Protein AF-A0A5B2WYN4-F1 (afdb_monomer_lite)

InterPro domains:
  IPR002559 Transposase IS4-like domain [PF01609] (8-73)
  IPR051698 Transposase 11-like [PTHR30298] (6-74)

Foldseek 3Di:
DDDDDDDDDDDDDDDPDDCVRDPPVVVVVVVVVVVCCCVLQVCCCCPVVVLVVDPPDDDCVNVVSSVVSSVLSVVCVVVVDPDVSVVVVD

Sequence (90 aa):
MTSGNWHTETVYAITDLRPHQARPEQLAGWIRGHWQIENSLHWVRDVTYAEDTSQVRTGHAPQVMACLRNFAISAHRLAGAHNIAAALRH

Radius of gyration: 17.74 Å; chains: 1; bounding box: 43×37×45 Å

Secondary structure (DSSP, 8-state):
---------------S--TTT--HHHHHHHHHHHHHHIIIIIHIIIIIS-GGG----STTHHHHHHHHHHHHHHHHHHTT-S-HHHHTT-

Organism: NCBI:txid1892852

Structure (mmCIF, N/CA/C/O backbone):
data_AF-A0A5B2WYN4-F1
#
_entry.id   AF-A0A5B2WYN4-F1
#
loop_
_atom_site.group_PDB
_atom_site.id
_atom_site.type_symbol
_atom_site.label_atom_id
_atom_site.label_alt_id
_atom_site.label_comp_id
_atom_site.label_asym_id
_atom_site.label_entity_id
_atom_site.label_seq_id
_atom_site.pdbx_PDB_ins_code
_atom_site.Cartn_x
_atom_site.Cartn_y
_atom_site.Cartn_z
_atom_site.occupancy
_atom_site.B_iso_or_equiv
_atom_site.auth_seq_id
_atom_site.auth_comp_id
_atom_site.auth_asym_id
_atom_site.auth_atom_id
_atom_site.pdbx_PDB_model_num
ATOM 1 N N . MET A 1 1 ? -15.939 25.763 -17.570 1.00 42.00 1 MET A N 1
ATOM 2 C CA . MET A 1 1 ? -15.064 24.631 -17.937 1.00 42.00 1 MET A CA 1
ATOM 3 C C . MET A 1 1 ? -13.937 24.591 -16.920 1.00 42.00 1 MET A C 1
ATOM 5 O O . MET A 1 1 ? -13.053 25.431 -16.983 1.00 42.00 1 MET A O 1
ATOM 9 N N . THR A 1 2 ? -14.028 23.729 -15.911 1.00 50.62 2 THR A N 1
ATOM 10 C CA . THR A 1 2 ? -12.953 23.531 -14.932 1.00 50.62 2 THR A CA 1
ATOM 11 C C . THR A 1 2 ? -11.862 22.696 -15.594 1.00 50.62 2 THR A C 1
ATOM 13 O O . THR A 1 2 ? -12.099 21.562 -16.001 1.00 50.62 2 THR A O 1
ATOM 16 N N . 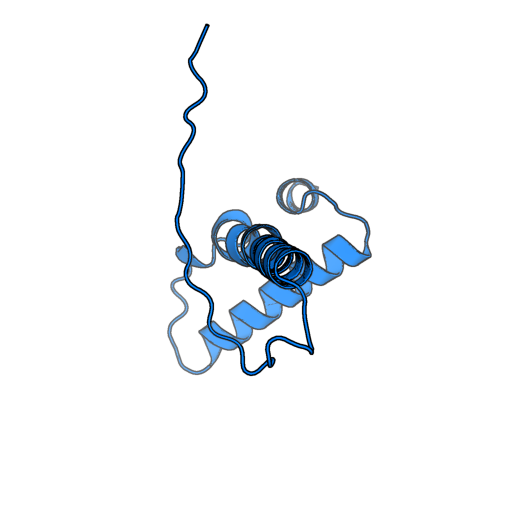SER A 1 3 ? -10.685 23.288 -15.776 1.00 60.72 3 SER A N 1
ATOM 17 C CA . SER A 1 3 ? -9.478 22.596 -16.224 1.00 60.72 3 SER A CA 1
ATOM 18 C C . SER A 1 3 ? -9.196 21.424 -15.283 1.00 60.72 3 SER A C 1
ATOM 20 O O . SER A 1 3 ? -9.012 21.632 -14.086 1.00 60.72 3 SER A O 1
ATOM 22 N N . GLY A 1 4 ? -9.212 20.195 -15.801 1.00 63.69 4 GLY A N 1
ATOM 23 C CA . GLY A 1 4 ? -8.817 19.022 -15.025 1.00 63.69 4 GLY A CA 1
ATOM 24 C C . GLY A 1 4 ? -7.372 19.180 -14.560 1.00 63.69 4 GLY A C 1
ATOM 25 O O . GLY A 1 4 ? -6.494 19.471 -15.372 1.00 63.69 4 GLY A O 1
ATOM 26 N N . ASN A 1 5 ? -7.133 19.026 -13.259 1.00 74.81 5 ASN A N 1
ATOM 27 C CA . ASN A 1 5 ? -5.787 19.048 -12.704 1.00 74.81 5 ASN A CA 1
ATOM 28 C C . ASN A 1 5 ? -5.075 17.758 -13.118 1.00 74.81 5 ASN A C 1
ATOM 30 O O . ASN A 1 5 ? -5.334 16.693 -12.562 1.00 74.81 5 ASN A O 1
ATOM 34 N N . TRP A 1 6 ? -4.199 17.856 -14.112 1.00 83.06 6 TRP A N 1
ATOM 35 C CA . TRP A 1 6 ? -3.290 16.779 -14.476 1.00 83.06 6 TRP A CA 1
ATOM 36 C C . TRP A 1 6 ? -2.011 16.934 -13.666 1.00 83.06 6 TRP A C 1
ATOM 38 O O . TRP A 1 6 ? -1.396 17.998 -13.666 1.00 83.06 6 TRP A O 1
ATOM 48 N N . HIS A 1 7 ? -1.608 15.867 -12.989 1.00 78.31 7 HIS A N 1
ATOM 49 C CA . HIS A 1 7 ? -0.310 15.783 -12.342 1.00 78.31 7 HIS A CA 1
ATOM 50 C C . HIS A 1 7 ? 0.516 14.716 -13.058 1.00 78.31 7 HIS A C 1
ATOM 52 O O . HIS A 1 7 ? 0.003 13.647 -13.386 1.00 78.31 7 HIS A O 1
ATOM 58 N N . THR A 1 8 ? 1.783 15.020 -13.332 1.00 86.94 8 THR A N 1
ATOM 59 C CA . THR A 1 8 ? 2.738 14.057 -13.890 1.00 86.94 8 THR A CA 1
ATOM 60 C C . THR A 1 8 ? 3.676 13.632 -12.777 1.00 86.94 8 THR A C 1
ATOM 62 O O . THR A 1 8 ? 4.262 14.480 -12.111 1.00 86.94 8 THR A O 1
ATOM 65 N N . GLU A 1 9 ? 3.822 12.328 -12.582 1.00 82.88 9 GLU A N 1
ATOM 66 C CA . GLU A 1 9 ? 4.746 11.760 -11.607 1.00 82.88 9 GLU A CA 1
ATOM 67 C C . GLU A 1 9 ? 5.789 10.904 -12.329 1.00 82.88 9 GLU A C 1
ATOM 69 O O . GLU A 1 9 ? 5.451 10.076 -13.179 1.00 82.88 9 GLU A O 1
ATOM 74 N N . THR A 1 10 ? 7.064 11.116 -11.999 1.00 88.12 10 THR A N 1
ATOM 75 C CA . THR A 1 10 ? 8.178 10.314 -12.514 1.00 88.12 10 THR A CA 1
ATOM 76 C C . THR A 1 10 ? 8.583 9.305 -11.452 1.00 88.12 10 THR A C 1
ATOM 78 O O . THR A 1 10 ? 9.047 9.686 -10.380 1.00 88.12 10 THR A O 1
ATOM 81 N N . VAL A 1 11 ? 8.451 8.019 -11.771 1.00 84.44 11 VAL A N 1
ATOM 82 C CA . VAL A 1 11 ? 8.808 6.911 -10.878 1.00 84.44 11 VAL A CA 1
ATOM 83 C C . VAL A 1 11 ? 10.002 6.162 -11.458 1.00 84.44 11 VAL A C 1
ATOM 85 O O . VAL A 1 11 ? 9.990 5.778 -12.628 1.00 84.44 11 VAL A O 1
ATOM 88 N N . TYR A 1 12 ? 11.018 5.921 -10.632 1.00 89.38 12 TYR A N 1
ATOM 89 C CA . TYR A 1 12 ? 12.156 5.072 -10.978 1.00 89.38 12 TYR A CA 1
ATOM 90 C C . TYR A 1 12 ? 11.946 3.678 -10.386 1.00 89.38 12 TYR A C 1
ATOM 92 O O . TYR A 1 12 ? 11.644 3.546 -9.203 1.00 89.38 12 TYR A O 1
ATOM 100 N N . ALA A 1 13 ? 12.113 2.639 -11.203 1.00 88.38 13 ALA A N 1
ATOM 101 C CA . ALA A 1 13 ? 11.990 1.249 -10.778 1.00 88.38 13 ALA A CA 1
ATOM 102 C C . ALA A 1 13 ? 13.325 0.518 -10.943 1.00 88.38 13 ALA A C 1
ATOM 104 O O . ALA A 1 13 ? 14.063 0.761 -11.899 1.00 88.38 13 ALA A O 1
ATOM 105 N N . ILE A 1 14 ? 13.611 -0.397 -10.019 1.00 92.38 14 ILE A N 1
ATOM 106 C CA . ILE A 1 14 ? 14.770 -1.290 -10.066 1.00 92.38 14 ILE A CA 1
ATOM 107 C C . ILE A 1 14 ? 14.241 -2.711 -10.238 1.00 92.38 14 ILE A C 1
ATOM 109 O O . ILE A 1 14 ? 13.283 -3.107 -9.577 1.00 92.38 14 ILE A O 1
ATOM 113 N N . THR A 1 15 ? 14.856 -3.475 -11.135 1.00 92.12 15 THR A N 1
ATOM 114 C CA . THR A 1 15 ? 14.520 -4.879 -11.372 1.00 92.12 15 THR A CA 1
ATOM 115 C C . THR A 1 15 ? 15.794 -5.689 -11.568 1.00 92.12 15 THR A C 1
ATOM 117 O O . THR A 1 15 ? 16.788 -5.191 -12.092 1.00 92.12 15 THR A O 1
ATOM 120 N N . ASP A 1 16 ? 15.757 -6.941 -11.131 1.00 94.19 16 ASP A N 1
ATOM 121 C CA . ASP A 1 16 ? 16.767 -7.965 -11.384 1.00 94.19 16 ASP A CA 1
ATOM 122 C C . ASP A 1 16 ? 16.638 -8.592 -12.787 1.00 94.19 16 ASP A C 1
ATOM 124 O O . ASP A 1 16 ? 17.517 -9.341 -13.224 1.00 94.19 16 ASP A O 1
ATOM 128 N N . LEU A 1 17 ? 15.568 -8.262 -13.518 1.00 94.88 17 LEU A N 1
ATOM 129 C CA . LEU A 1 17 ? 15.348 -8.717 -14.883 1.00 94.88 17 LEU A CA 1
ATOM 130 C C . LEU A 1 17 ? 16.361 -8.095 -15.844 1.00 94.88 17 LEU A C 1
ATOM 132 O O . LEU A 1 17 ? 16.550 -6.881 -15.923 1.00 94.88 17 LEU A O 1
ATOM 136 N N . ARG A 1 18 ? 16.986 -8.954 -16.643 1.00 94.25 18 ARG A N 1
ATOM 137 C CA . ARG A 1 18 ? 17.915 -8.564 -17.705 1.00 94.25 18 ARG A CA 1
ATOM 138 C C . ARG A 1 18 ? 17.141 -8.032 -18.920 1.00 94.25 18 ARG A C 1
ATOM 140 O O . ARG A 1 18 ? 16.006 -8.455 -19.146 1.00 94.25 18 ARG A O 1
ATOM 147 N N . PRO A 1 19 ? 17.769 -7.221 -19.794 1.00 88.25 19 PRO A N 1
ATOM 148 C CA . PRO A 1 19 ? 17.090 -6.608 -20.944 1.00 88.25 19 PRO A CA 1
ATOM 149 C C . PRO A 1 19 ? 16.396 -7.578 -21.917 1.00 88.25 19 PRO A C 1
ATOM 151 O O . PRO A 1 19 ? 15.466 -7.189 -22.611 1.00 88.25 19 PRO A O 1
ATOM 154 N N . HIS A 1 20 ? 16.827 -8.842 -21.983 1.00 93.50 20 HIS A N 1
ATOM 155 C CA . HIS A 1 20 ? 16.204 -9.864 -22.835 1.00 93.50 20 HIS A CA 1
ATOM 156 C C . HIS A 1 20 ? 15.045 -10.615 -22.156 1.00 93.50 20 HIS A C 1
ATOM 158 O O . HIS A 1 20 ? 14.357 -11.386 -22.817 1.00 93.50 20 HIS A O 1
ATOM 164 N N . GLN A 1 21 ? 14.843 -10.434 -20.846 1.00 95.75 21 GLN A N 1
ATOM 165 C CA . GLN A 1 21 ? 13.816 -11.140 -20.070 1.00 95.75 21 GLN A CA 1
ATOM 166 C C . GLN A 1 21 ? 12.484 -10.384 -20.029 1.00 95.75 21 GLN A C 1
ATOM 168 O O . GLN A 1 21 ? 11.439 -11.003 -19.846 1.00 95.75 21 GLN A O 1
ATOM 173 N N . ALA A 1 22 ? 12.502 -9.062 -20.210 1.00 93.75 22 ALA A N 1
ATOM 174 C CA . ALA A 1 22 ? 11.298 -8.245 -20.257 1.00 93.75 22 ALA A CA 1
ATOM 175 C C . ALA A 1 22 ? 11.495 -7.034 -21.166 1.00 93.75 22 ALA A C 1
ATOM 177 O O . ALA A 1 22 ? 12.514 -6.348 -21.103 1.00 93.75 22 ALA A O 1
ATOM 178 N N . ARG A 1 23 ? 10.487 -6.750 -21.989 1.00 93.88 23 ARG A N 1
ATOM 179 C CA . ARG A 1 23 ? 10.451 -5.532 -22.800 1.00 93.88 23 ARG A CA 1
ATOM 180 C C . ARG A 1 23 ? 10.008 -4.329 -21.955 1.00 93.88 23 ARG A C 1
ATOM 182 O O . ARG A 1 23 ? 9.254 -4.520 -20.992 1.00 93.88 23 ARG A O 1
ATOM 189 N N . PRO A 1 24 ? 10.378 -3.093 -22.332 1.00 90.25 24 PRO A N 1
ATOM 190 C CA . PRO A 1 24 ? 9.975 -1.884 -21.609 1.00 90.25 24 PRO A CA 1
ATOM 191 C C . PRO A 1 24 ? 8.462 -1.766 -21.371 1.00 90.25 24 PRO A C 1
ATOM 193 O O . PRO A 1 24 ? 8.032 -1.362 -20.292 1.00 90.25 24 PRO A O 1
ATOM 196 N N . GLU A 1 25 ? 7.632 -2.179 -22.330 1.00 92.69 25 GLU A N 1
ATOM 197 C CA . GLU A 1 25 ? 6.172 -2.088 -22.217 1.00 92.69 25 GLU A CA 1
ATOM 198 C C . GLU A 1 25 ? 5.615 -3.060 -21.169 1.00 92.69 25 GLU A C 1
ATOM 200 O O . GLU A 1 25 ? 4.620 -2.756 -20.510 1.00 92.69 25 GLU A O 1
ATOM 205 N N . GLN A 1 26 ? 6.266 -4.216 -20.991 1.00 94.00 26 GLN A N 1
ATOM 206 C CA . GLN A 1 26 ? 5.890 -5.198 -19.972 1.00 94.00 26 GLN A CA 1
ATOM 207 C C . GLN A 1 26 ? 6.233 -4.674 -18.581 1.00 94.00 26 GLN A C 1
ATOM 209 O O . GLN A 1 26 ? 5.374 -4.696 -17.703 1.00 94.00 26 GLN A O 1
ATOM 214 N N . LEU A 1 27 ? 7.439 -4.120 -18.410 1.00 92.44 27 LEU A N 1
ATOM 215 C CA . LEU A 1 27 ? 7.852 -3.479 -17.160 1.00 92.44 27 LEU A CA 1
ATOM 216 C C . LEU A 1 27 ? 6.897 -2.339 -16.788 1.00 92.44 27 LEU A C 1
ATOM 218 O O . LEU A 1 27 ? 6.386 -2.303 -15.672 1.00 92.44 27 LEU A O 1
ATOM 222 N N . ALA A 1 28 ? 6.573 -1.457 -17.738 1.00 90.19 28 ALA A N 1
ATOM 223 C CA . ALA A 1 28 ? 5.613 -0.377 -17.515 1.00 90.19 28 ALA A CA 1
ATOM 224 C C . ALA A 1 28 ? 4.211 -0.903 -17.159 1.00 90.19 28 ALA A C 1
ATOM 226 O O . ALA A 1 28 ? 3.531 -0.331 -16.306 1.00 90.19 28 ALA A O 1
ATOM 227 N N . GLY A 1 29 ? 3.771 -1.993 -17.795 1.00 91.56 29 GLY A N 1
ATOM 228 C CA . GLY A 1 29 ? 2.519 -2.674 -17.470 1.00 91.56 29 GLY A CA 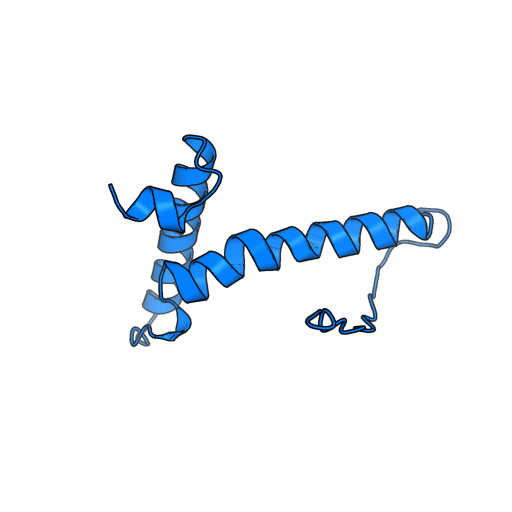1
ATOM 229 C C . GLY A 1 29 ? 2.496 -3.211 -16.039 1.00 91.56 29 GLY A C 1
ATOM 230 O O . GLY A 1 29 ? 1.534 -2.964 -15.317 1.00 91.56 29 GLY A O 1
ATOM 231 N N . TRP A 1 30 ? 3.562 -3.881 -15.600 1.00 91.12 30 TRP A N 1
ATOM 232 C CA . TRP A 1 30 ? 3.672 -4.406 -14.238 1.00 91.12 30 TRP A CA 1
ATOM 233 C C . TRP A 1 30 ? 3.766 -3.303 -13.190 1.00 91.12 30 TRP A C 1
ATOM 235 O O . TRP A 1 30 ? 3.076 -3.386 -12.181 1.00 91.12 30 TRP A O 1
ATOM 245 N N . ILE A 1 31 ? 4.536 -2.241 -13.447 1.00 88.75 31 ILE A N 1
ATOM 246 C CA . ILE A 1 31 ? 4.620 -1.076 -12.555 1.00 88.75 31 ILE A CA 1
ATOM 247 C C . ILE A 1 31 ? 3.236 -0.431 -12.405 1.00 88.75 31 ILE A C 1
ATOM 249 O O . ILE A 1 31 ? 2.778 -0.198 -11.289 1.00 88.75 31 ILE A O 1
ATOM 253 N N . ARG A 1 32 ? 2.510 -0.207 -13.511 1.00 87.50 32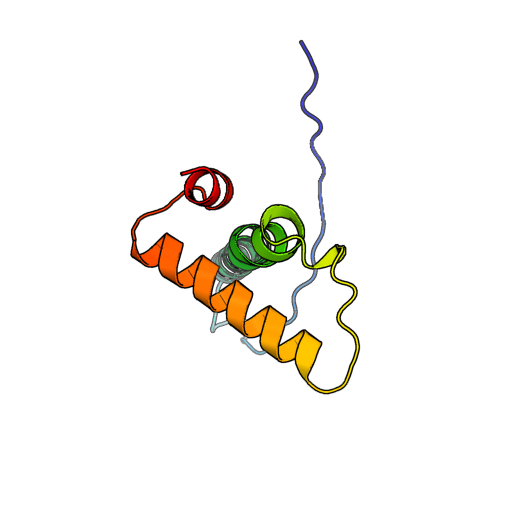 ARG A N 1
ATOM 254 C CA . ARG A 1 32 ? 1.128 0.306 -13.457 1.00 87.50 32 ARG A CA 1
ATOM 255 C C . ARG A 1 32 ? 0.161 -0.657 -12.767 1.00 87.50 32 ARG A C 1
ATOM 257 O O . ARG A 1 32 ? -0.737 -0.211 -12.062 1.00 87.50 32 ARG A O 1
ATOM 264 N N . GLY A 1 33 ? 0.332 -1.963 -12.954 1.00 86.75 33 GLY A N 1
ATOM 265 C CA . GLY A 1 33 ? -0.443 -2.982 -12.248 1.00 86.75 33 GLY A CA 1
ATOM 266 C C . GLY A 1 33 ? -0.174 -2.973 -10.743 1.00 86.75 33 GLY A C 1
ATOM 267 O O . GLY A 1 33 ? -1.105 -3.096 -9.956 1.00 86.75 33 GLY A O 1
ATOM 268 N N . HIS A 1 34 ? 1.072 -2.744 -10.333 1.00 84.56 34 HIS A N 1
ATOM 269 C CA . HIS A 1 34 ? 1.441 -2.617 -8.928 1.00 84.56 34 HIS A CA 1
ATOM 270 C C . HIS A 1 34 ? 0.743 -1.422 -8.265 1.00 84.56 34 HIS A C 1
ATOM 272 O O . HIS A 1 34 ? 0.196 -1.570 -7.176 1.00 84.56 34 HIS A O 1
ATOM 278 N N . TRP A 1 35 ? 0.625 -0.285 -8.959 1.00 82.81 35 TRP A N 1
ATOM 279 C CA . TRP A 1 35 ? -0.158 0.864 -8.479 1.00 82.81 35 TRP A CA 1
ATOM 280 C C . TRP A 1 35 ? -1.628 0.538 -8.186 1.00 82.81 35 TRP A C 1
ATOM 282 O O . TRP A 1 35 ? -2.237 1.160 -7.318 1.00 82.81 35 TRP A O 1
ATOM 292 N N . GLN A 1 36 ? -2.217 -0.453 -8.863 1.00 82.12 36 GLN A N 1
ATOM 293 C CA . GLN A 1 36 ? -3.578 -0.887 -8.537 1.00 82.12 36 GLN A CA 1
ATOM 294 C C . GLN A 1 36 ? -3.665 -1.528 -7.150 1.00 82.12 36 GLN A C 1
ATOM 296 O O . GLN A 1 36 ? -4.720 -1.443 -6.524 1.00 82.12 36 GLN A O 1
ATOM 301 N N . ILE A 1 37 ? -2.587 -2.142 -6.652 1.00 79.25 37 ILE A N 1
ATOM 302 C CA . ILE A 1 37 ? -2.532 -2.690 -5.291 1.00 79.25 37 ILE A CA 1
ATOM 303 C C . ILE A 1 37 ? -2.594 -1.542 -4.285 1.00 79.25 37 ILE A C 1
ATOM 305 O O . ILE A 1 37 ? -3.438 -1.580 -3.393 1.00 79.25 37 ILE A O 1
ATOM 309 N N . GLU A 1 38 ? -1.786 -0.501 -4.483 1.00 80.62 38 GLU A N 1
ATOM 310 C CA . GLU A 1 38 ? -1.790 0.700 -3.640 1.00 80.62 38 GLU A CA 1
ATOM 311 C C . GLU A 1 38 ? -3.179 1.346 -3.600 1.00 80.62 38 GLU A C 1
ATOM 313 O O . GLU A 1 38 ? -3.799 1.488 -2.545 1.00 80.62 38 GLU A O 1
ATOM 318 N N . ASN A 1 39 ? -3.741 1.630 -4.773 1.00 82.44 39 ASN A N 1
ATOM 319 C CA . ASN A 1 39 ? -5.023 2.315 -4.862 1.00 82.44 39 ASN A CA 1
ATOM 320 C C . ASN A 1 39 ? -6.197 1.464 -4.347 1.00 82.44 39 ASN A C 1
ATOM 322 O O . ASN A 1 39 ? -7.137 1.973 -3.746 1.00 82.44 39 ASN A O 1
ATOM 326 N N . SER A 1 40 ? -6.175 0.151 -4.585 1.00 81.88 40 SER A N 1
ATOM 327 C CA . SER A 1 40 ? -7.321 -0.693 -4.237 1.00 81.88 40 SER A CA 1
ATOM 328 C C . SER A 1 40 ? -7.253 -1.203 -2.799 1.00 81.88 40 SER A C 1
ATOM 330 O O . SER A 1 40 ? -8.299 -1.417 -2.186 1.00 81.88 40 SER A O 1
ATOM 332 N N . LEU A 1 41 ? -6.059 -1.513 -2.284 1.00 86.25 41 LEU A N 1
ATOM 333 C CA . LEU A 1 41 ? -5.870 -2.104 -0.957 1.00 86.25 41 LEU A CA 1
ATOM 334 C C . LEU A 1 41 ? -5.464 -1.052 0.072 1.00 86.25 41 LEU A C 1
ATOM 336 O O . LEU A 1 41 ? -6.190 -0.887 1.049 1.00 86.25 41 LEU A O 1
ATOM 340 N N . HIS A 1 42 ? -4.342 -0.362 -0.144 1.00 84.06 42 HIS A N 1
ATOM 341 C CA . HIS A 1 42 ? -3.781 0.565 0.842 1.00 84.06 42 HIS A CA 1
ATOM 342 C C . HIS A 1 42 ? -4.719 1.742 1.083 1.00 84.06 42 HIS A C 1
ATOM 344 O O . HIS A 1 42 ? -5.192 1.914 2.201 1.00 84.06 42 HIS A O 1
ATOM 350 N N . TRP A 1 43 ? -5.153 2.432 0.026 1.00 87.12 43 TRP A N 1
ATOM 351 C CA . TRP A 1 43 ? -6.084 3.554 0.183 1.00 87.12 43 TRP A CA 1
ATOM 352 C C . TRP A 1 43 ? -7.400 3.157 0.876 1.00 87.12 43 TRP A C 1
ATOM 354 O O . TRP A 1 43 ? -7.900 3.864 1.750 1.00 87.12 43 TRP A O 1
ATOM 364 N N . VAL A 1 44 ? -7.972 1.996 0.530 1.00 87.94 44 VAL A N 1
ATOM 365 C CA . VAL A 1 44 ? -9.199 1.500 1.179 1.00 87.94 44 VAL A CA 1
ATOM 366 C C . VAL A 1 44 ? -8.942 1.189 2.652 1.00 87.94 44 VAL A C 1
ATOM 368 O O . VAL A 1 44 ? -9.772 1.496 3.504 1.00 87.94 44 VAL A O 1
ATOM 371 N N . ARG A 1 45 ? -7.801 0.595 2.984 1.00 91.00 45 ARG A N 1
ATOM 372 C CA . ARG A 1 45 ? -7.448 0.288 4.367 1.00 91.00 45 ARG A CA 1
ATOM 373 C C . ARG A 1 45 ? -7.248 1.559 5.199 1.00 91.00 45 ARG A C 1
ATOM 375 O O . ARG A 1 45 ? -7.791 1.656 6.301 1.00 91.00 45 ARG A O 1
ATOM 382 N N . ASP A 1 46 ? -6.549 2.534 4.642 1.00 89.00 46 ASP A N 1
ATOM 383 C CA . ASP A 1 46 ? -6.172 3.769 5.323 1.00 89.00 46 ASP A CA 1
ATOM 384 C C . ASP A 1 46 ? -7.387 4.678 5.518 1.00 89.00 46 ASP A C 1
ATOM 386 O O . ASP A 1 46 ? -7.661 5.123 6.634 1.00 89.00 46 ASP A O 1
ATOM 390 N N . VAL A 1 47 ? -8.197 4.849 4.468 1.00 89.00 47 VAL A N 1
ATOM 391 C CA . VAL A 1 47 ? -9.345 5.763 4.475 1.00 89.00 47 VAL A CA 1
ATOM 392 C C . VAL A 1 47 ? -10.639 5.070 4.891 1.00 89.00 47 VAL A C 1
ATOM 394 O O . VAL A 1 47 ? -11.327 5.529 5.798 1.00 89.00 47 VAL A O 1
ATOM 397 N N . THR A 1 48 ? -11.003 3.960 4.242 1.00 89.69 48 THR A N 1
ATOM 398 C CA . THR A 1 48 ? -12.307 3.305 4.475 1.00 89.69 48 THR A CA 1
ATOM 399 C C . THR A 1 48 ? -12.322 2.518 5.788 1.00 89.69 48 THR A C 1
ATOM 401 O O . THR A 1 48 ? -13.327 2.529 6.491 1.00 89.69 48 THR A O 1
ATOM 404 N N . TYR A 1 49 ? -11.209 1.871 6.146 1.00 88.75 49 TYR A N 1
ATOM 405 C CA . TYR A 1 49 ? -11.042 1.179 7.434 1.00 88.75 49 TYR A CA 1
ATOM 406 C C . TYR A 1 49 ? -10.322 2.026 8.496 1.00 88.75 49 TYR A C 1
ATOM 408 O O . T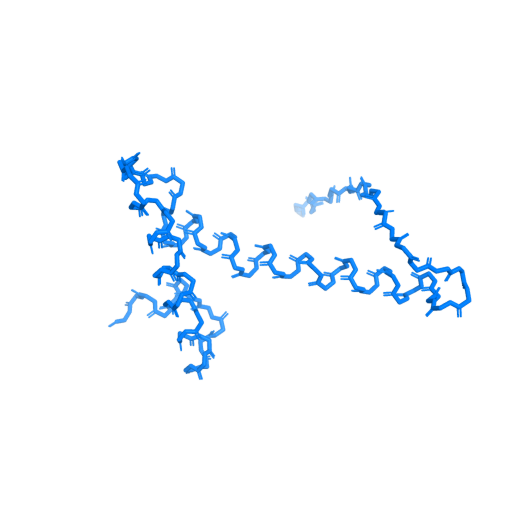YR A 1 49 ? -10.003 1.511 9.577 1.00 88.75 49 TYR A O 1
ATOM 416 N N . ALA A 1 50 ? -10.103 3.313 8.197 1.00 89.56 50 ALA A N 1
ATOM 417 C CA . ALA A 1 50 ? -9.585 4.329 9.106 1.00 89.56 50 ALA A CA 1
ATOM 418 C C . ALA A 1 50 ? -8.259 3.937 9.785 1.00 89.56 50 ALA A C 1
ATOM 420 O O . ALA A 1 50 ? -8.014 4.299 10.942 1.00 89.56 50 ALA A O 1
ATOM 421 N N . GLU A 1 51 ? -7.408 3.170 9.093 1.00 90.31 51 GLU A N 1
ATOM 422 C CA . GLU A 1 51 ? -6.134 2.706 9.644 1.00 90.31 51 GLU A CA 1
ATOM 423 C C . GLU A 1 51 ? -5.227 3.867 10.061 1.00 90.31 51 GLU A C 1
ATOM 425 O O . GLU A 1 51 ? -4.672 3.804 11.159 1.00 90.31 51 GLU A O 1
ATOM 430 N N . ASP A 1 52 ? -5.176 4.952 9.287 1.00 89.81 52 ASP A N 1
ATOM 431 C CA . ASP A 1 52 ? -4.365 6.136 9.611 1.00 89.81 52 ASP A CA 1
ATOM 432 C C . ASP A 1 52 ? -4.747 6.772 10.951 1.00 89.81 52 ASP A C 1
ATOM 434 O O . ASP A 1 52 ? -3.907 7.287 11.691 1.00 89.81 52 ASP A O 1
ATOM 438 N N . THR A 1 53 ? -6.029 6.698 11.304 1.00 91.31 53 THR A N 1
ATOM 439 C CA . THR A 1 53 ? -6.549 7.249 12.563 1.00 91.31 53 THR A CA 1
ATOM 440 C C . THR A 1 53 ? -6.447 6.275 13.739 1.00 91.31 53 THR A C 1
ATOM 442 O O . THR A 1 53 ? -6.755 6.631 14.878 1.00 91.31 53 THR A O 1
ATOM 445 N N . SER A 1 54 ? -5.999 5.041 13.496 1.00 91.44 54 SER A N 1
ATOM 446 C CA . SER A 1 54 ? -5.916 3.991 14.507 1.00 91.44 54 SER A CA 1
ATOM 447 C C . SER A 1 54 ? -4.889 4.331 15.595 1.00 91.44 54 SER A C 1
ATOM 449 O O . SER A 1 54 ? -3.690 4.493 15.346 1.00 91.44 54 SER A O 1
ATOM 451 N N . GLN A 1 55 ? -5.350 4.356 16.847 1.00 94.62 55 GLN A N 1
ATOM 452 C CA . GLN A 1 55 ? -4.510 4.599 18.031 1.00 94.62 55 GLN A CA 1
ATOM 453 C C . GLN A 1 55 ? -3.931 3.317 18.649 1.00 94.62 55 GLN A C 1
ATOM 455 O O . GLN A 1 55 ? -3.226 3.366 19.655 1.00 94.62 55 GLN A O 1
ATOM 460 N N . VAL A 1 56 ? -4.197 2.154 18.054 1.00 91.88 56 VAL A N 1
ATOM 461 C CA . VAL A 1 56 ? -3.615 0.880 18.491 1.00 91.88 56 VAL A CA 1
ATOM 462 C C . VAL A 1 56 ? -2.104 0.904 18.236 1.00 91.88 56 VAL A C 1
ATOM 464 O O . VAL A 1 56 ? -1.686 0.953 17.082 1.00 91.88 56 VAL A O 1
ATOM 467 N N . ARG A 1 57 ? -1.287 0.879 19.301 1.00 92.12 57 ARG A N 1
ATOM 468 C CA . ARG A 1 57 ? 0.193 0.957 19.223 1.00 92.12 57 ARG A CA 1
ATOM 469 C C . ARG A 1 57 ? 0.945 -0.104 20.034 1.00 92.12 57 ARG A C 1
ATOM 471 O O . ARG A 1 57 ? 2.169 -0.135 19.997 1.00 92.12 57 ARG A O 1
ATOM 478 N N . THR A 1 58 ? 0.244 -0.973 20.757 1.00 94.44 58 THR A N 1
ATOM 479 C CA . THR A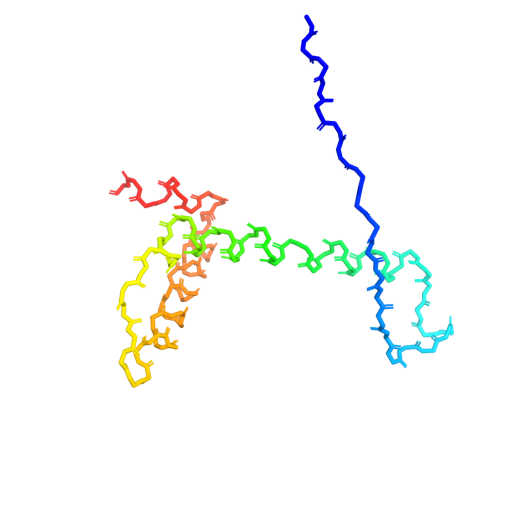 1 58 ? 0.872 -1.884 21.726 1.00 94.44 58 THR A CA 1
ATOM 480 C C . THR A 1 58 ? 1.151 -3.264 21.134 1.00 94.44 58 THR A C 1
ATOM 482 O O . THR A 1 58 ? 0.259 -3.891 20.562 1.00 94.44 58 THR A O 1
ATOM 485 N N . GLY A 1 59 ? 2.369 -3.775 21.337 1.00 93.81 59 GLY A N 1
ATOM 486 C CA . GLY A 1 59 ? 2.753 -5.140 20.964 1.00 93.81 59 GLY A CA 1
ATOM 487 C C . GLY A 1 59 ? 2.482 -5.452 19.489 1.00 93.81 59 GLY A C 1
ATOM 488 O O . GLY A 1 59 ? 2.754 -4.640 18.610 1.00 93.81 59 GLY A O 1
ATOM 489 N N . HIS A 1 60 ? 1.904 -6.624 19.217 1.00 94.38 60 HIS A N 1
ATOM 490 C CA . HIS A 1 60 ? 1.565 -7.061 17.855 1.00 94.38 60 HIS A CA 1
ATOM 491 C C . HIS A 1 60 ? 0.217 -6.531 17.342 1.00 94.38 60 HIS A C 1
ATOM 493 O O . HIS A 1 60 ? -0.172 -6.831 16.213 1.00 94.38 60 HIS A O 1
ATOM 499 N N . ALA A 1 61 ? -0.507 -5.743 18.141 1.00 92.94 61 ALA A N 1
ATOM 500 C CA . ALA A 1 61 ? -1.853 -5.302 17.798 1.00 92.94 61 ALA A CA 1
ATOM 501 C C . ALA A 1 61 ? -1.937 -4.499 16.478 1.00 92.94 61 ALA A C 1
ATOM 503 O O . ALA A 1 61 ? -2.868 -4.760 15.716 1.00 92.94 61 ALA A O 1
ATOM 504 N N . PRO A 1 62 ? -0.982 -3.609 16.118 1.00 92.75 62 PRO A N 1
ATOM 505 C CA . PRO A 1 62 ? -1.009 -2.933 14.816 1.00 92.75 62 PRO A CA 1
ATOM 506 C C . PRO A 1 62 ? -0.976 -3.909 13.630 1.00 92.75 62 PRO A C 1
ATOM 508 O O . PRO A 1 62 ? -1.751 -3.776 12.686 1.00 92.75 62 PRO A O 1
ATOM 511 N N . GLN A 1 63 ? -0.125 -4.936 13.702 1.00 93.31 63 GLN A N 1
ATOM 512 C CA . GLN A 1 63 ? 0.031 -5.922 12.632 1.00 93.31 63 GLN A CA 1
ATOM 513 C C . GLN A 1 63 ? -1.183 -6.854 12.532 1.00 93.31 63 GLN A C 1
ATOM 515 O O . GLN A 1 63 ? -1.631 -7.178 11.431 1.00 93.31 63 GLN A O 1
ATOM 520 N N . VAL A 1 64 ? -1.755 -7.241 13.677 1.00 94.81 64 VAL A N 1
ATOM 521 C CA . VAL A 1 64 ? -3.007 -8.009 13.725 1.00 94.81 64 VAL A CA 1
ATOM 522 C C . VAL A 1 64 ? -4.148 -7.211 13.093 1.00 94.81 64 VAL A C 1
ATOM 524 O O . VAL A 1 64 ? -4.874 -7.749 12.260 1.00 94.81 64 VAL A O 1
ATOM 527 N N . MET A 1 65 ? -4.275 -5.920 13.413 1.00 95.19 65 MET A N 1
ATOM 528 C CA . MET A 1 65 ? -5.301 -5.058 12.820 1.00 95.19 65 MET A CA 1
ATOM 529 C C . MET A 1 65 ? -5.125 -4.893 11.309 1.00 95.19 65 MET A C 1
ATOM 531 O O . MET A 1 65 ? -6.108 -5.000 10.576 1.00 95.19 65 MET A O 1
ATOM 535 N N . ALA A 1 66 ? -3.894 -4.710 10.824 1.00 92.56 66 ALA A N 1
ATOM 536 C CA . ALA A 1 66 ? -3.618 -4.662 9.389 1.00 92.56 66 ALA A CA 1
ATOM 537 C C . ALA A 1 66 ? -4.042 -5.967 8.684 1.00 92.56 66 ALA A C 1
ATOM 539 O O . ALA A 1 66 ? -4.672 -5.931 7.625 1.00 92.56 66 ALA A O 1
ATOM 540 N N . CYS A 1 67 ? -3.766 -7.124 9.296 1.00 94.69 67 CYS A N 1
ATOM 541 C CA . CYS A 1 67 ? -4.180 -8.428 8.775 1.00 94.69 67 CYS A CA 1
ATOM 542 C C . CYS A 1 67 ? -5.712 -8.569 8.715 1.00 94.69 67 CYS A C 1
ATOM 544 O O . CYS A 1 67 ? -6.259 -8.940 7.677 1.00 94.69 67 CYS A O 1
ATOM 546 N N . LEU A 1 68 ? -6.415 -8.209 9.794 1.00 95.19 68 LEU A N 1
ATOM 547 C CA . LEU A 1 68 ? -7.879 -8.271 9.861 1.00 95.19 68 LEU A CA 1
ATOM 548 C C . LEU A 1 68 ? -8.549 -7.355 8.828 1.00 95.19 68 LEU A C 1
ATOM 550 O O . LEU A 1 68 ? -9.496 -7.771 8.160 1.00 95.19 68 LEU A O 1
ATOM 554 N N . ARG A 1 69 ? -8.039 -6.131 8.643 1.00 94.06 69 ARG A N 1
ATOM 555 C CA . ARG A 1 69 ? -8.541 -5.205 7.614 1.00 94.06 69 ARG A CA 1
ATOM 556 C C . ARG A 1 69 ? -8.325 -5.765 6.209 1.00 94.06 69 ARG A C 1
ATOM 558 O O . ARG A 1 69 ? -9.257 -5.782 5.410 1.00 94.06 69 ARG A O 1
ATOM 565 N N . ASN A 1 70 ? -7.132 -6.290 5.921 1.00 92.94 70 ASN A N 1
ATOM 566 C CA . ASN A 1 70 ? -6.842 -6.935 4.637 1.00 92.94 70 ASN A CA 1
ATOM 567 C C . ASN A 1 70 ? -7.774 -8.128 4.372 1.00 92.94 70 ASN A C 1
ATOM 569 O O . ASN A 1 70 ? -8.247 -8.305 3.245 1.00 92.94 70 ASN A O 1
ATOM 573 N N . PHE A 1 71 ? -8.059 -8.927 5.403 1.00 93.88 71 PHE A N 1
ATOM 574 C CA . PHE A 1 71 ? -9.000 -10.039 5.314 1.00 93.88 71 PHE A CA 1
ATOM 575 C C . PHE A 1 71 ? -10.412 -9.553 4.970 1.00 93.88 71 PHE A C 1
ATOM 577 O O . PHE A 1 71 ? -11.004 -10.049 4.014 1.00 93.88 71 PHE A O 1
ATOM 584 N N . ALA A 1 72 ? -10.922 -8.539 5.672 1.00 93.06 72 ALA A N 1
ATOM 585 C CA . ALA A 1 72 ? -12.248 -7.983 5.414 1.00 93.06 72 ALA A CA 1
ATOM 586 C C . ALA A 1 72 ? -12.371 -7.399 3.993 1.00 93.06 72 ALA A C 1
ATOM 588 O O . ALA A 1 72 ? -13.332 -7.691 3.279 1.00 93.06 72 ALA A O 1
ATOM 589 N N . ILE A 1 73 ? -11.361 -6.650 3.531 1.00 91.88 73 ILE A N 1
ATOM 590 C CA . ILE A 1 73 ? -11.303 -6.135 2.152 1.00 91.88 73 ILE A CA 1
ATOM 591 C C . ILE A 1 73 ? -11.354 -7.291 1.145 1.00 91.88 73 ILE A C 1
ATOM 593 O O . ILE A 1 73 ? -12.114 -7.242 0.176 1.00 91.88 73 ILE A O 1
ATOM 597 N N . SER A 1 74 ? -10.570 -8.344 1.377 1.00 91.06 74 SER A N 1
ATOM 598 C CA . SER A 1 74 ? -10.520 -9.512 0.494 1.00 91.06 74 SER A CA 1
ATOM 599 C C . SER A 1 74 ? -11.851 -10.267 0.466 1.00 91.06 74 SER A C 1
ATOM 601 O O . SER A 1 74 ? -12.313 -10.642 -0.610 1.00 91.06 74 SER A O 1
ATOM 603 N N . ALA A 1 75 ? -12.504 -10.433 1.619 1.00 93.06 75 ALA A N 1
ATOM 604 C CA . ALA A 1 75 ? -13.807 -11.082 1.732 1.00 93.06 75 ALA A CA 1
ATOM 605 C C . ALA A 1 75 ? -14.896 -10.321 0.960 1.00 93.06 75 ALA A C 1
ATOM 607 O O . ALA A 1 75 ? -15.642 -10.926 0.191 1.00 93.06 75 ALA A O 1
ATOM 608 N N . HIS A 1 76 ? -14.944 -8.990 1.080 1.00 91.69 76 HIS A N 1
ATOM 609 C CA . HIS A 1 76 ? -15.874 -8.169 0.302 1.00 91.69 76 HIS A CA 1
ATOM 610 C C . HIS A 1 76 ? -15.649 -8.305 -1.207 1.00 91.69 76 HIS A C 1
ATOM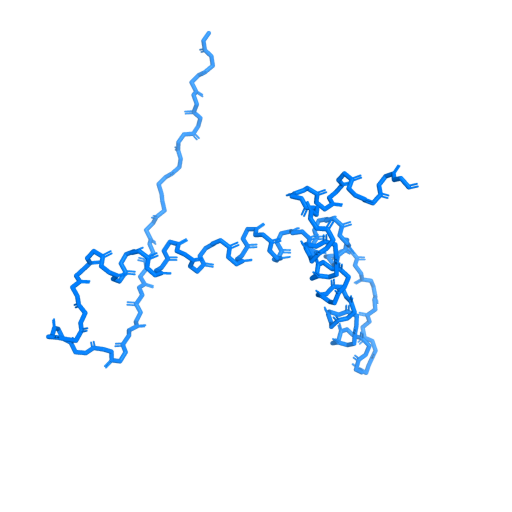 612 O O . HIS A 1 76 ? -16.612 -8.445 -1.961 1.00 91.69 76 HIS A O 1
ATOM 618 N N . ARG A 1 77 ? -14.392 -8.306 -1.664 1.00 89.75 77 ARG A N 1
ATOM 619 C CA . ARG A 1 77 ? -14.086 -8.505 -3.089 1.00 89.75 77 ARG A CA 1
ATOM 620 C C . ARG A 1 77 ? -14.491 -9.888 -3.579 1.00 89.75 77 ARG A C 1
ATOM 622 O O . ARG A 1 77 ? -15.024 -9.998 -4.678 1.00 89.75 77 ARG A O 1
ATOM 629 N N . LEU A 1 78 ? -14.275 -10.924 -2.768 1.00 91.00 78 LEU A N 1
ATOM 630 C CA . LEU A 1 78 ? -14.705 -12.284 -3.093 1.00 91.00 78 LEU A CA 1
ATOM 631 C C . LEU A 1 78 ? -16.234 -12.384 -3.199 1.00 91.00 78 LEU A C 1
ATOM 633 O O . LEU A 1 78 ? -16.741 -13.101 -4.054 1.00 91.00 78 LEU A O 1
ATOM 637 N N . ALA A 1 79 ? -16.961 -11.608 -2.394 1.00 91.25 79 ALA A N 1
ATOM 638 C CA . ALA A 1 79 ? -18.413 -11.462 -2.483 1.00 91.25 79 ALA A CA 1
ATOM 639 C C . ALA A 1 79 ? -18.885 -10.575 -3.660 1.00 91.25 79 ALA A C 1
ATOM 641 O O . ALA A 1 79 ? -20.079 -10.312 -3.786 1.00 91.25 79 ALA A O 1
ATOM 642 N N . GLY A 1 80 ? -17.977 -10.103 -4.523 1.00 90.12 80 GLY A N 1
ATOM 643 C CA . GLY A 1 80 ? -18.299 -9.302 -5.708 1.00 90.12 80 GLY A CA 1
ATOM 644 C C . GLY A 1 80 ? -18.406 -7.795 -5.460 1.00 90.12 80 GLY A C 1
ATOM 645 O O . GLY A 1 80 ? -18.841 -7.056 -6.343 1.00 90.12 80 GLY A O 1
ATOM 646 N N . ALA A 1 81 ? -18.009 -7.296 -4.285 1.00 86.31 81 ALA A N 1
ATOM 647 C CA . ALA A 1 81 ? -18.033 -5.863 -4.021 1.00 86.31 81 ALA A CA 1
ATOM 648 C C . ALA A 1 81 ? -16.908 -5.141 -4.781 1.00 86.31 81 ALA A C 1
ATOM 650 O O . ALA A 1 81 ? -15.728 -5.248 -4.446 1.00 86.31 81 ALA A O 1
ATOM 651 N N . HIS A 1 82 ? -17.291 -4.340 -5.776 1.00 79.44 82 HIS A N 1
ATOM 652 C CA . HIS A 1 82 ? -16.372 -3.460 -6.506 1.00 79.44 82 HIS A CA 1
ATOM 653 C C . HIS A 1 82 ? -16.092 -2.140 -5.770 1.00 79.44 82 HIS A C 1
ATOM 655 O O . HIS A 1 82 ? -15.075 -1.498 -6.016 1.00 79.44 82 HIS A O 1
ATOM 661 N N . ASN A 1 83 ? -16.976 -1.739 -4.849 1.00 83.94 83 ASN A N 1
ATOM 662 C CA . ASN A 1 83 ? -16.815 -0.556 -4.007 1.00 83.94 83 ASN A CA 1
ATOM 663 C C . ASN A 1 83 ? -16.961 -0.946 -2.532 1.00 83.94 83 ASN A C 1
ATOM 665 O O . ASN A 1 83 ? -18.067 -1.154 -2.035 1.00 83.94 83 ASN A O 1
ATOM 669 N N . ILE A 1 84 ? -15.829 -1.029 -1.834 1.00 84.25 84 ILE A N 1
ATOM 670 C CA . ILE A 1 84 ? -15.775 -1.468 -0.434 1.00 84.25 84 ILE A CA 1
ATOM 671 C C . ILE A 1 84 ? -16.440 -0.453 0.499 1.00 84.25 84 ILE A C 1
ATOM 673 O O . ILE A 1 84 ? -17.179 -0.840 1.396 1.00 84.25 84 ILE A O 1
ATOM 677 N N . ALA A 1 85 ? -16.260 0.847 0.249 1.00 83.38 85 ALA A N 1
ATOM 678 C CA . ALA A 1 85 ? -16.913 1.884 1.041 1.00 83.38 85 ALA A CA 1
ATOM 679 C C . ALA A 1 85 ? -18.444 1.810 0.934 1.00 83.38 85 ALA A C 1
ATOM 681 O O . ALA A 1 85 ? -19.137 2.096 1.905 1.00 83.38 85 ALA A O 1
ATOM 682 N N . ALA A 1 86 ? -18.982 1.427 -0.229 1.00 82.56 86 ALA A N 1
ATOM 683 C CA . ALA A 1 86 ? -20.410 1.163 -0.396 1.00 82.56 86 ALA A CA 1
ATOM 684 C C . ALA A 1 86 ? -20.858 -0.116 0.313 1.00 82.56 86 ALA A C 1
ATOM 686 O O . ALA A 1 86 ? -21.892 -0.100 0.972 1.00 82.56 86 ALA A O 1
ATOM 687 N N . ALA A 1 87 ? -20.064 -1.183 0.234 1.00 82.75 87 ALA A N 1
ATOM 688 C CA . ALA A 1 87 ? -20.374 -2.455 0.881 1.00 82.75 87 ALA A CA 1
ATOM 689 C C . ALA A 1 87 ? -20.464 -2.362 2.416 1.00 82.75 87 ALA A C 1
ATOM 691 O O . ALA A 1 87 ? -21.167 -3.161 3.017 1.00 82.75 87 ALA A O 1
ATOM 692 N N . LEU A 1 88 ? -19.798 -1.384 3.040 1.00 82.94 88 LEU A N 1
ATOM 693 C CA . LEU A 1 88 ? -19.849 -1.144 4.489 1.00 82.94 88 LEU A CA 1
ATOM 694 C C . LEU A 1 88 ? -21.059 -0.315 4.964 1.00 82.94 88 LEU A C 1
ATOM 696 O O . LEU A 1 88 ? -21.197 -0.088 6.162 1.00 82.94 88 LEU A O 1
ATOM 700 N N . ARG A 1 89 ? -21.908 0.191 4.058 1.00 82.75 89 ARG A N 1
ATOM 701 C CA . ARG A 1 89 ? -23.072 1.039 4.399 1.00 82.75 89 ARG A CA 1
ATOM 702 C C . ARG A 1 89 ? -24.399 0.274 4.515 1.00 82.75 89 ARG A C 1
ATOM 704 O O . ARG A 1 89 ? -25.439 0.915 4.662 1.00 82.75 89 ARG A O 1
ATOM 711 N N . HIS A 1 90 ? -24.367 -1.050 4.405 1.00 55.28 90 HIS A N 1
ATOM 712 C CA . HIS A 1 90 ? -25.526 -1.947 4.427 1.00 55.28 90 HIS A CA 1
ATOM 713 C C . HIS A 1 90 ? -25.456 -2.886 5.628 1.00 55.28 90 HIS A C 1
ATOM 715 O O . HIS A 1 90 ? -26.542 -3.303 6.081 1.00 55.28 90 HIS A O 1
#

pLDDT: mean 87.23, std 9.37, range [42.0, 95.75]